Protein AF-A0A9N9KGU0-F1 (afdb_monomer)

InterPro domains:
  IPR001394 Peptidase C19, ubiquitin carboxyl-terminal hydrolase [PF00443] (7-53)
  IPR018200 Ubiquitin specific protease, conserved site [PS00973] (9-27)
  IPR028889 Ubiquitin specific protease UPS, catalytic domain [PS50235] (1-65)
  IPR038765 Papain-like cysteine pepti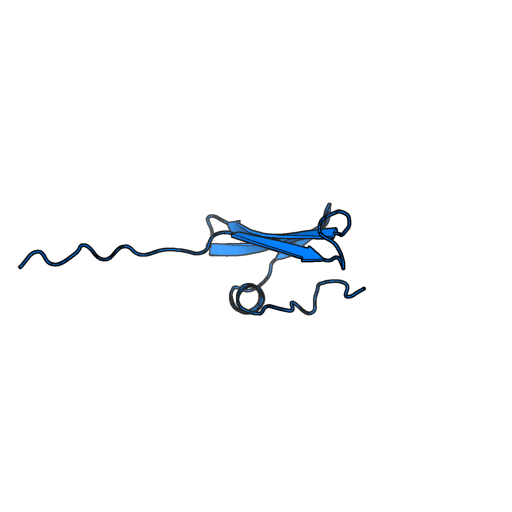dase superfamily [SSF54001] (7-55)

Sequence (65 aa):
QRVGKVIEYQLFGVVYHHGKSATGGHYTADILRYDDEWLHVDDTTITQISAEEVAILENPTQPTD

Solvent-accessible surface area (backbone atoms only — not comparable to full-atom values): 4391 Å² total; per-residue (Å²): 132,83,78,75,79,86,79,88,84,77,91,50,66,49,79,49,78,52,53,98,46,99,89,49,65,50,66,36,35,41,37,53,45,98,83,78,44,32,33,39,38,49,90,92,47,74,45,81,50,54,72,70,52,73,74,42,95,75,48,90,86,58,86,76,131

pLDDT: mean 84.59, std 14.39, range [50.06, 97.12]

Secondary structure (DSSP, 8-state):
---PPP------EEEEEEEEETTEEEEEEEEE-TTS-EEEEETTEEEEE-HHHHTSSS-TTS---

Structure (mmCIF, N/CA/C/O backbone):
data_AF-A0A9N9KGU0-F1
#
_entry.id   AF-A0A9N9KGU0-F1
#
loop_
_atom_site.group_PDB
_atom_site.id
_atom_site.type_symbol
_atom_site.label_atom_id
_atom_site.label_alt_id
_atom_site.label_comp_id
_atom_site.label_asym_id
_atom_site.label_entity_id
_atom_site.label_seq_id
_atom_site.pdbx_PDB_ins_code
_atom_site.Cartn_x
_atom_site.Cartn_y
_atom_site.Cartn_z
_atom_site.occupancy
_atom_site.B_iso_or_equiv
_atom_site.auth_seq_id
_atom_site.auth_comp_id
_atom_site.auth_asym_id
_atom_site.auth_atom_id
_atom_site.pdbx_PDB_model_num
ATOM 1 N N . GLN A 1 1 ? -35.165 14.489 16.561 1.00 50.06 1 GLN A N 1
ATOM 2 C CA . GLN A 1 1 ? -33.954 14.626 15.725 1.00 50.06 1 GLN A CA 1
ATOM 3 C C . GLN A 1 1 ? -33.364 13.234 15.538 1.00 50.06 1 GLN A C 1
ATOM 5 O O . GLN A 1 1 ? -33.134 12.569 16.538 1.00 50.06 1 GLN A O 1
ATOM 10 N N . ARG A 1 2 ? -33.199 12.738 14.302 1.00 57.28 2 ARG A N 1
ATOM 11 C CA . ARG A 1 2 ? -32.412 11.516 14.070 1.00 57.28 2 ARG A CA 1
ATOM 12 C C . ARG A 1 2 ? -30.947 11.918 14.198 1.00 57.28 2 ARG A C 1
ATOM 14 O O . ARG A 1 2 ? -30.454 12.635 13.336 1.00 57.28 2 ARG A O 1
ATOM 21 N N . VAL A 1 3 ? -30.285 11.510 15.276 1.00 65.88 3 VAL A N 1
ATOM 22 C CA . VAL A 1 3 ? -28.821 11.548 15.329 1.00 65.88 3 VAL A CA 1
ATOM 23 C C . VAL A 1 3 ? -28.362 10.585 14.237 1.00 65.88 3 VAL A C 1
ATOM 25 O O . VAL A 1 3 ? -28.647 9.390 14.312 1.00 65.88 3 VAL A O 1
ATOM 28 N N . GLY A 1 4 ? -27.793 11.113 13.153 1.00 75.00 4 GLY A N 1
ATOM 29 C CA . GLY A 1 4 ? -27.235 10.280 12.094 1.00 75.00 4 GLY A CA 1
ATOM 30 C C . GLY A 1 4 ? -26.162 9.387 12.705 1.00 75.00 4 GLY A C 1
ATOM 31 O O . GLY A 1 4 ? -25.281 9.888 13.399 1.00 75.00 4 GLY A O 1
ATOM 32 N N . LYS A 1 5 ? -26.266 8.070 12.505 1.00 81.94 5 LYS A N 1
ATOM 33 C CA . LYS A 1 5 ? -25.229 7.124 12.925 1.00 81.94 5 LYS A CA 1
ATOM 34 C C . LYS A 1 5 ? -23.902 7.576 12.309 1.00 81.94 5 LYS A C 1
ATOM 36 O O . LYS A 1 5 ? -23.829 7.719 11.091 1.00 81.94 5 LYS A O 1
ATOM 41 N N . VAL A 1 6 ? -22.886 7.797 13.140 1.00 85.00 6 VAL A N 1
ATOM 42 C CA . VAL A 1 6 ? -21.526 8.059 12.660 1.00 85.00 6 VAL A CA 1
ATOM 43 C C . VAL A 1 6 ? -21.032 6.789 11.970 1.00 85.00 6 VAL A C 1
ATOM 45 O O . VAL A 1 6 ? -21.121 5.698 12.536 1.00 85.00 6 VAL A O 1
ATOM 48 N N . ILE A 1 7 ? -20.604 6.924 10.716 1.00 91.75 7 ILE A N 1
ATOM 49 C CA . ILE A 1 7 ? -19.972 5.849 9.954 1.00 91.75 7 ILE A CA 1
ATOM 50 C C . ILE A 1 7 ? -18.482 6.151 9.949 1.00 91.75 7 ILE A C 1
ATOM 52 O O . ILE A 1 7 ? -18.064 7.175 9.411 1.00 91.75 7 ILE A O 1
ATOM 56 N N . GLU A 1 8 ? -17.711 5.273 10.574 1.00 91.88 8 GLU A N 1
ATOM 57 C CA . GLU A 1 8 ? -16.256 5.321 10.542 1.00 91.88 8 GLU A CA 1
ATOM 58 C C . GLU A 1 8 ? -15.770 4.572 9.302 1.00 91.88 8 GLU A C 1
ATOM 60 O O . GLU A 1 8 ? -16.223 3.462 9.013 1.0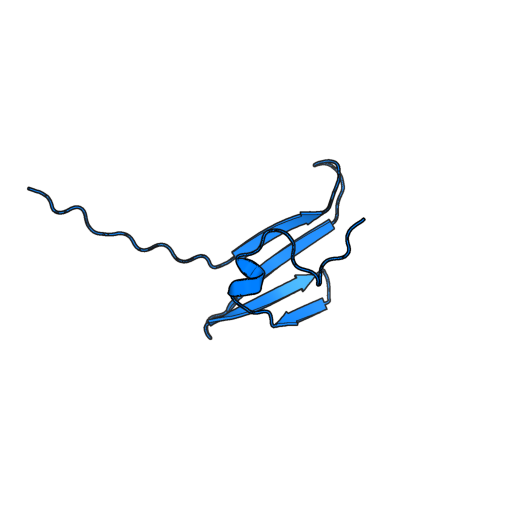0 91.88 8 GLU A O 1
ATOM 65 N N . TYR A 1 9 ? -14.879 5.210 8.549 1.00 92.06 9 TYR A N 1
ATOM 66 C CA . TYR A 1 9 ? -14.209 4.616 7.401 1.00 92.06 9 TYR A CA 1
ATOM 67 C C . TYR A 1 9 ? -12.749 4.393 7.760 1.00 92.06 9 TYR A C 1
ATOM 69 O O . TYR A 1 9 ? -12.114 5.268 8.347 1.00 92.06 9 TYR A O 1
ATOM 77 N N . GLN A 1 10 ? -12.224 3.242 7.364 1.00 91.12 10 GLN A N 1
ATOM 78 C CA . GLN A 1 10 ? -10.823 2.894 7.527 1.00 91.12 10 GLN A CA 1
ATOM 79 C C . GLN A 1 10 ? -10.211 2.687 6.146 1.00 91.12 10 GLN A C 1
ATOM 81 O O . GLN A 1 10 ? -10.759 1.955 5.318 1.00 91.12 10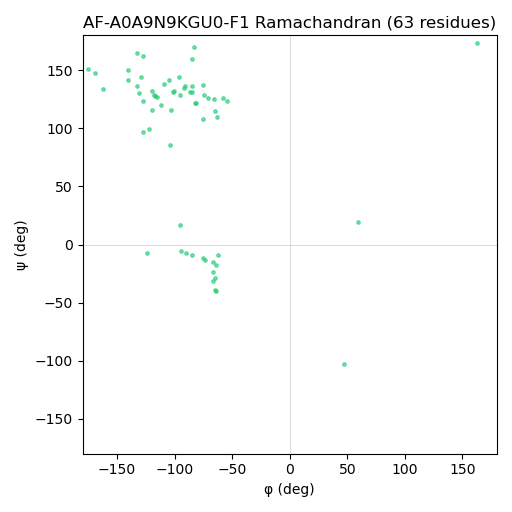 GLN A O 1
ATOM 86 N N . LEU A 1 11 ? -9.084 3.351 5.895 1.00 93.62 11 LEU A N 1
ATOM 87 C CA . LEU A 1 11 ? -8.272 3.082 4.717 1.00 93.62 11 LEU A CA 1
ATOM 88 C C . LEU A 1 11 ? -7.602 1.717 4.899 1.00 93.62 11 LEU A C 1
ATOM 90 O O . LEU A 1 11 ? -6.951 1.490 5.912 1.00 93.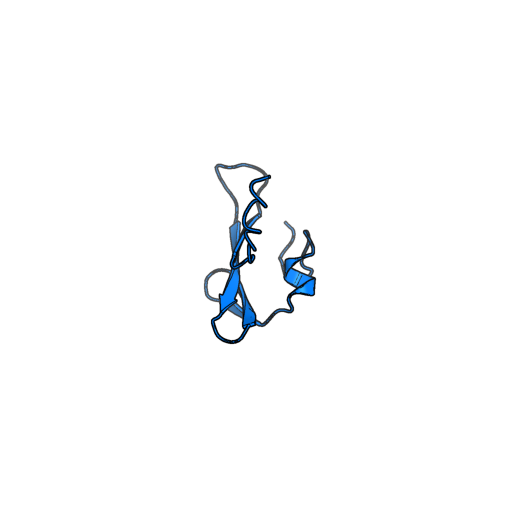62 11 LEU A O 1
ATOM 94 N N . PHE A 1 12 ? -7.769 0.823 3.926 1.00 95.12 12 PHE A N 1
ATOM 95 C CA . PHE A 1 12 ? -7.180 -0.521 3.958 1.00 95.12 12 PHE A CA 1
ATOM 96 C C . PHE A 1 12 ? -6.306 -0.824 2.737 1.00 95.12 12 PHE A C 1
ATOM 98 O O . PHE A 1 12 ? -5.662 -1.870 2.680 1.00 95.12 12 PHE A O 1
ATOM 105 N N . GLY A 1 13 ? -6.298 0.068 1.746 1.00 95.69 13 GLY A N 1
ATOM 106 C CA . GLY A 1 13 ? -5.475 -0.100 0.567 1.00 95.69 13 GLY A CA 1
ATOM 107 C C . GLY A 1 13 ? -5.420 1.142 -0.310 1.00 95.69 13 GLY A C 1
ATOM 108 O O . GLY A 1 13 ? -6.403 1.881 -0.416 1.00 95.69 13 GLY A O 1
ATOM 109 N N . VAL A 1 14 ? -4.274 1.336 -0.952 1.00 94.88 14 VAL A N 1
ATOM 110 C CA . VAL A 1 14 ? -4.019 2.383 -1.945 1.00 94.88 14 VAL A CA 1
ATOM 111 C C . VAL A 1 14 ? -3.349 1.731 -3.147 1.00 94.88 14 VAL A C 1
ATOM 113 O O . VAL A 1 14 ? -2.470 0.894 -2.981 1.00 94.88 14 VAL A O 1
ATOM 116 N N . VAL A 1 15 ? -3.769 2.093 -4.359 1.00 93.75 15 VAL A N 1
ATOM 117 C CA . VAL A 1 15 ? -3.114 1.665 -5.602 1.00 93.75 15 VAL A CA 1
ATOM 118 C C . VAL A 1 15 ? -2.538 2.897 -6.273 1.00 93.75 15 VAL A C 1
ATOM 120 O O . VAL A 1 15 ? -3.264 3.862 -6.524 1.00 93.75 15 VAL A O 1
ATOM 123 N N . TYR A 1 16 ? -1.252 2.838 -6.589 1.00 91.19 16 TYR A N 1
ATOM 124 C CA . TYR A 1 16 ? -0.528 3.902 -7.269 1.00 91.19 16 TYR A CA 1
ATOM 125 C C . TYR A 1 16 ? -0.286 3.507 -8.715 1.00 91.19 16 TYR A C 1
ATOM 127 O O . TYR A 1 16 ? 0.009 2.350 -9.017 1.00 91.19 16 TYR A O 1
ATOM 135 N N . HIS A 1 17 ? -0.397 4.488 -9.603 1.00 90.25 17 HIS A N 1
ATOM 136 C CA . HIS A 1 17 ? -0.014 4.357 -10.999 1.00 90.25 17 HIS A CA 1
ATOM 137 C C . HIS A 1 17 ? 1.206 5.232 -11.262 1.00 90.25 17 HIS A C 1
ATOM 139 O O . HIS A 1 17 ? 1.152 6.451 -11.115 1.00 90.25 17 HIS A O 1
ATOM 145 N N . HIS A 1 18 ? 2.280 4.586 -11.690 1.00 85.88 18 HIS A N 1
ATOM 146 C CA . HIS A 1 18 ? 3.552 5.185 -12.064 1.00 85.88 18 HIS A CA 1
ATOM 147 C C . HIS A 1 18 ? 3.653 5.193 -13.579 1.00 85.88 18 HIS A C 1
ATOM 149 O O . HIS A 1 18 ? 4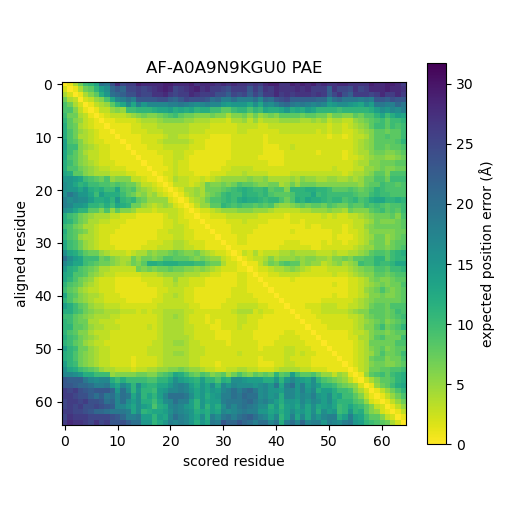.147 4.255 -14.203 1.00 85.88 18 HIS A O 1
ATOM 155 N N . GLY A 1 19 ? 3.105 6.219 -14.214 1.00 85.38 19 GLY A N 1
ATOM 156 C CA . GLY A 1 19 ? 3.212 6.339 -15.657 1.00 85.38 19 GLY A CA 1
ATOM 157 C C . GLY A 1 19 ? 2.627 7.631 -16.187 1.00 85.38 19 GLY A C 1
ATOM 158 O O . GLY A 1 19 ? 1.677 8.192 -15.651 1.00 85.38 19 GLY A O 1
ATOM 159 N N . LYS A 1 20 ? 3.174 8.092 -17.311 1.00 82.12 20 LYS A N 1
ATOM 160 C CA . LYS A 1 20 ? 2.726 9.327 -17.977 1.00 82.12 20 LYS A CA 1
ATOM 161 C C . LYS A 1 20 ? 1.383 9.172 -18.699 1.00 82.12 20 LYS A C 1
ATOM 163 O O . LYS A 1 20 ? 0.798 10.167 -19.117 1.00 82.12 20 LYS A O 1
ATOM 168 N N . SER A 1 21 ? 0.908 7.940 -18.897 1.00 84.19 21 SER A N 1
ATOM 169 C CA . SER A 1 21 ? -0.340 7.647 -19.610 1.00 84.19 21 SER A CA 1
ATOM 170 C C . SER A 1 21 ? -1.111 6.514 -18.944 1.00 84.19 21 SER A C 1
ATOM 172 O O . SER A 1 21 ? -0.510 5.582 -18.430 1.00 84.19 21 SER A O 1
ATOM 174 N N . ALA A 1 22 ? -2.440 6.520 -19.037 1.00 78.00 22 ALA A N 1
ATOM 175 C CA . ALA A 1 22 ? -3.264 5.425 -18.516 1.00 78.00 22 ALA A CA 1
ATOM 176 C C . ALA A 1 22 ? -3.079 4.091 -19.276 1.00 78.00 22 ALA A C 1
ATOM 178 O O . ALA A 1 22 ? -3.510 3.046 -18.805 1.00 78.00 22 ALA A O 1
ATOM 179 N N . THR A 1 23 ? -2.466 4.117 -20.465 1.00 81.38 23 THR A N 1
ATOM 180 C CA . THR A 1 23 ? -2.217 2.931 -21.303 1.00 81.38 23 THR A CA 1
ATOM 181 C C . THR A 1 23 ? -0.880 2.247 -21.017 1.00 81.38 23 THR A C 1
ATOM 183 O O . THR A 1 23 ? -0.615 1.190 -21.584 1.00 81.38 23 THR A O 1
ATOM 186 N N . GLY A 1 24 ? -0.023 2.843 -20.183 1.00 83.25 24 GLY A N 1
ATOM 187 C CA . GLY A 1 24 ? 1.289 2.296 -19.848 1.00 83.25 24 GLY A CA 1
ATOM 188 C C . GLY A 1 24 ? 1.865 2.921 -18.582 1.00 83.25 24 GLY A C 1
ATOM 189 O O . GLY A 1 24 ? 1.830 4.137 -18.410 1.00 83.25 24 GLY A O 1
ATOM 190 N N . GLY A 1 25 ? 2.391 2.080 -17.701 1.00 87.62 25 GLY A N 1
ATOM 191 C CA . GLY A 1 25 ? 3.001 2.467 -16.436 1.00 87.62 25 GLY A CA 1
ATOM 192 C C . GLY A 1 25 ? 3.104 1.272 -15.499 1.00 87.62 25 GLY A C 1
ATOM 193 O O . GLY A 1 25 ? 2.591 0.194 -15.805 1.00 87.62 25 GLY A O 1
ATOM 194 N N . HIS A 1 26 ? 3.768 1.486 -14.375 1.00 90.56 26 HIS A N 1
ATOM 195 C CA . HIS A 1 26 ? 3.921 0.507 -13.312 1.00 90.56 26 HIS A CA 1
ATOM 196 C C . HIS A 1 26 ? 2.867 0.721 -12.228 1.00 90.56 26 HIS A C 1
ATOM 198 O O . HIS A 1 26 ? 2.482 1.855 -11.952 1.00 90.56 26 HIS A O 1
ATOM 204 N N . TYR A 1 27 ? 2.369 -0.353 -11.627 1.00 91.38 27 TYR A N 1
ATOM 205 C CA . TYR A 1 27 ? 1.383 -0.264 -10.554 1.00 91.38 27 TYR A CA 1
ATOM 206 C C . TYR A 1 27 ? 1.951 -0.888 -9.293 1.00 91.38 27 TYR A C 1
ATOM 208 O O . TYR A 1 27 ? 2.441 -2.011 -9.311 1.00 91.38 27 TYR A O 1
ATOM 216 N N . THR A 1 28 ? 1.824 -0.163 -8.190 1.00 93.69 28 THR A N 1
ATOM 217 C CA . THR A 1 28 ? 2.193 -0.652 -6.855 1.00 93.69 28 THR A CA 1
ATOM 218 C C . THR A 1 28 ? 1.014 -0.450 -5.917 1.00 93.69 28 THR A C 1
ATOM 220 O O . THR A 1 28 ? 0.093 0.317 -6.227 1.00 93.69 28 THR A O 1
ATOM 223 N N . ALA A 1 29 ? 1.016 -1.141 -4.784 1.00 94.88 29 ALA A N 1
ATOM 224 C CA . ALA A 1 29 ? -0.063 -1.026 -3.815 1.00 94.88 29 ALA A CA 1
ATOM 225 C C . ALA A 1 29 ? 0.451 -1.024 -2.380 1.00 94.88 29 ALA A C 1
ATOM 227 O O . ALA A 1 29 ? 1.324 -1.816 -2.040 1.00 94.88 29 ALA A O 1
ATOM 228 N N . ASP A 1 30 ? -0.169 -0.202 -1.540 1.00 95.88 30 ASP A N 1
ATOM 229 C CA . ASP A 1 30 ? -0.044 -0.300 -0.089 1.00 95.88 30 ASP A CA 1
ATOM 230 C C . ASP A 1 30 ? -1.289 -0.988 0.454 1.00 95.88 30 ASP A C 1
ATOM 232 O O . ASP A 1 30 ? -2.406 -0.623 0.080 1.00 95.88 30 ASP A O 1
ATOM 236 N N . ILE A 1 31 ? -1.122 -1.992 1.313 1.00 96.69 31 ILE A N 1
ATOM 237 C CA . ILE A 1 31 ? -2.225 -2.799 1.847 1.00 96.69 31 ILE A CA 1
ATOM 238 C C . ILE A 1 31 ? -2.098 -2.895 3.366 1.00 96.69 31 ILE A C 1
ATOM 240 O O . ILE A 1 31 ? -1.039 -3.257 3.878 1.00 96.69 31 ILE A O 1
ATOM 244 N N . LEU A 1 32 ? -3.196 -2.618 4.073 1.00 97.12 32 LEU A N 1
ATOM 245 C CA . LEU A 1 32 ? -3.299 -2.818 5.515 1.00 97.12 32 LEU A CA 1
ATOM 246 C C . LEU A 1 32 ? -3.614 -4.286 5.808 1.00 97.12 32 LEU A C 1
ATOM 248 O O . LEU A 1 32 ? -4.634 -4.821 5.357 1.00 97.12 32 LEU A O 1
ATOM 252 N N . ARG A 1 33 ? -2.747 -4.945 6.574 1.00 93.56 33 ARG A N 1
ATOM 253 C CA . ARG A 1 33 ? -2.991 -6.293 7.087 1.00 93.56 33 ARG A CA 1
ATOM 254 C C . ARG A 1 33 ? -3.830 -6.283 8.366 1.00 93.56 33 ARG A C 1
ATOM 256 O O . ARG A 1 33 ? -4.086 -5.258 8.984 1.00 93.56 33 ARG A O 1
ATOM 263 N N . TYR A 1 34 ? -4.267 -7.479 8.759 1.00 88.00 34 TYR A N 1
ATOM 264 C CA . TYR A 1 34 ? -5.090 -7.722 9.948 1.00 88.00 34 TYR A CA 1
ATOM 265 C C . TYR A 1 34 ? -4.392 -7.375 11.281 1.00 88.00 34 TYR A C 1
ATOM 267 O O . TYR A 1 34 ? -5.055 -7.249 12.304 1.00 88.00 34 TYR A O 1
ATOM 275 N N . ASP A 1 35 ? -3.068 -7.249 11.281 1.00 89.75 35 ASP A N 1
ATOM 276 C CA . ASP A 1 35 ? -2.221 -6.885 12.423 1.00 89.75 35 ASP A CA 1
ATOM 277 C C . ASP A 1 35 ? -1.899 -5.378 12.485 1.00 89.75 35 ASP A C 1
ATOM 279 O O . ASP A 1 35 ? -0.983 -4.981 13.199 1.00 89.75 35 ASP A O 1
ATOM 283 N N . ASP A 1 36 ? -2.658 -4.546 11.762 1.00 90.25 36 ASP A N 1
ATOM 284 C CA . ASP A 1 36 ? -2.439 -3.101 11.608 1.00 90.25 36 ASP A CA 1
ATOM 285 C C . ASP A 1 36 ? -1.070 -2.736 10.988 1.00 90.25 36 ASP A C 1
ATOM 287 O O . ASP A 1 36 ? -0.615 -1.593 11.079 1.00 90.25 36 ASP A O 1
ATOM 291 N N . GLU A 1 37 ? -0.419 -3.685 10.305 1.00 94.88 37 GLU A N 1
ATOM 292 C CA . GLU A 1 37 ? 0.809 -3.438 9.548 1.00 94.88 37 GLU A CA 1
ATOM 293 C C . GLU A 1 37 ? 0.507 -3.068 8.094 1.00 94.88 37 GLU A C 1
ATOM 295 O O . GLU A 1 37 ? -0.301 -3.711 7.415 1.00 94.88 37 GLU A O 1
ATOM 300 N N . TRP A 1 38 ? 1.205 -2.053 7.587 1.00 96.50 38 TRP A N 1
ATOM 301 C CA . TRP A 1 38 ? 1.154 -1.693 6.177 1.00 96.50 38 TRP A CA 1
ATOM 302 C C . TRP A 1 38 ? 2.255 -2.398 5.397 1.00 96.50 38 TRP A C 1
ATOM 304 O O . TRP A 1 38 ? 3.419 -2.432 5.802 1.00 96.50 38 TRP A O 1
ATOM 314 N N . LEU A 1 39 ? 1.875 -2.948 4.248 1.00 95.94 39 LEU A N 1
ATOM 315 C CA . LEU A 1 39 ? 2.789 -3.567 3.300 1.00 95.94 39 LEU A CA 1
ATOM 316 C C . LEU A 1 39 ? 2.760 -2.807 1.982 1.00 95.94 39 LEU A C 1
ATOM 318 O O . LEU A 1 39 ? 1.688 -2.653 1.401 1.00 95.94 39 LEU A O 1
ATOM 322 N N . HIS A 1 40 ? 3.934 -2.423 1.496 1.00 95.38 40 HIS A N 1
ATOM 323 C CA . HIS A 1 40 ? 4.143 -1.994 0.123 1.00 95.38 40 HIS A CA 1
ATOM 324 C C . HIS A 1 40 ? 4.382 -3.214 -0.767 1.00 95.38 40 HIS A C 1
ATOM 326 O O . HIS A 1 40 ? 5.201 -4.080 -0.445 1.00 95.38 40 HIS A O 1
ATOM 332 N N . VAL A 1 41 ? 3.666 -3.282 -1.883 1.00 95.81 41 VAL A N 1
ATOM 333 C CA . VAL A 1 4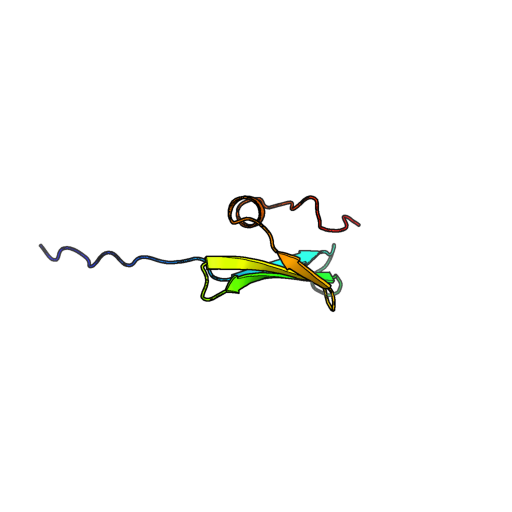1 ? 3.737 -4.359 -2.868 1.00 95.81 41 VAL A CA 1
ATOM 334 C C . VAL A 1 41 ? 4.158 -3.774 -4.210 1.00 95.81 41 VAL A C 1
ATOM 336 O O . VAL A 1 41 ? 3.417 -3.005 -4.829 1.00 95.81 41 VAL A O 1
ATOM 339 N N . ASP A 1 42 ? 5.335 -4.199 -4.657 1.00 94.56 42 ASP A N 1
ATOM 340 C CA . ASP A 1 42 ? 5.947 -3.858 -5.937 1.00 94.56 42 ASP A CA 1
ATOM 341 C C . ASP A 1 42 ? 6.341 -5.155 -6.661 1.00 94.56 42 ASP A C 1
ATOM 343 O O . ASP A 1 42 ? 7.367 -5.770 -6.360 1.00 94.56 42 ASP A O 1
ATOM 347 N N . ASP A 1 43 ? 5.480 -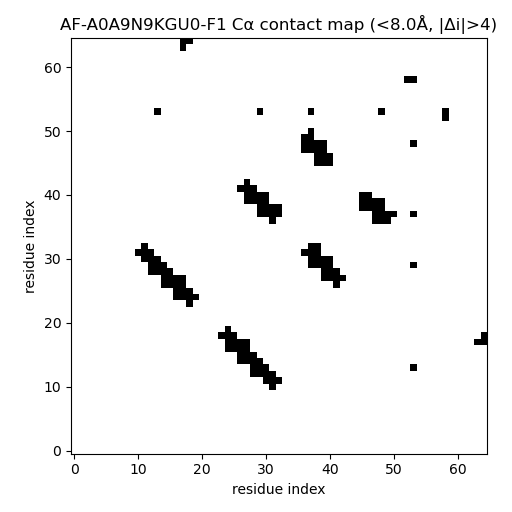5.615 -7.573 1.00 94.38 43 ASP A N 1
ATOM 348 C CA . ASP A 1 43 ? 5.575 -6.908 -8.257 1.00 94.38 43 ASP A CA 1
ATOM 349 C C . ASP A 1 43 ? 5.852 -8.082 -7.297 1.00 94.38 43 ASP A C 1
ATOM 351 O O . ASP A 1 43 ? 4.955 -8.579 -6.613 1.00 94.38 43 ASP A O 1
ATOM 355 N N . THR A 1 44 ? 7.094 -8.568 -7.256 1.00 95.44 44 THR A N 1
ATOM 356 C CA . THR A 1 44 ? 7.525 -9.684 -6.401 1.00 95.44 44 THR A CA 1
ATOM 357 C C . THR A 1 44 ? 8.124 -9.234 -5.069 1.00 95.44 44 THR A C 1
ATOM 359 O O . THR A 1 44 ? 8.461 -10.073 -4.232 1.00 95.44 44 THR A O 1
ATOM 362 N N . THR A 1 45 ? 8.300 -7.929 -4.886 1.00 94.69 45 THR A N 1
ATOM 363 C CA . THR A 1 45 ? 8.888 -7.308 -3.702 1.00 94.69 45 THR A CA 1
ATOM 364 C C . THR A 1 45 ? 7.781 -6.875 -2.754 1.00 94.69 45 THR A C 1
ATOM 366 O O . THR A 1 45 ? 6.840 -6.186 -3.139 1.00 94.69 45 THR A O 1
ATOM 369 N N . ILE A 1 46 ? 7.901 -7.286 -1.493 1.00 95.12 46 ILE A N 1
ATOM 370 C CA . ILE A 1 46 ? 6.977 -6.906 -0.427 1.00 95.12 46 ILE A CA 1
ATOM 371 C C . ILE A 1 46 ? 7.805 -6.352 0.724 1.00 95.12 46 ILE A C 1
ATOM 373 O O . ILE A 1 46 ? 8.691 -7.044 1.235 1.00 95.12 46 ILE A O 1
ATOM 377 N N . THR A 1 47 ? 7.516 -5.123 1.137 1.00 95.12 47 THR A N 1
ATOM 378 C CA . THR A 1 47 ? 8.212 -4.448 2.240 1.00 95.12 47 THR A CA 1
ATOM 379 C C . THR A 1 47 ? 7.214 -3.887 3.238 1.00 95.12 47 THR A C 1
ATOM 381 O O . THR A 1 47 ? 6.139 -3.428 2.868 1.00 95.12 47 THR A O 1
ATOM 384 N N . GLN A 1 48 ? 7.557 -3.927 4.521 1.00 95.38 48 GLN A N 1
ATOM 385 C CA . GLN A 1 48 ? 6.766 -3.265 5.554 1.00 95.38 48 GLN A CA 1
ATOM 386 C C . GLN A 1 48 ? 7.013 -1.755 5.498 1.00 95.38 48 GLN A C 1
ATOM 388 O O . GLN A 1 48 ? 8.162 -1.333 5.358 1.00 95.38 48 GLN A O 1
ATOM 393 N N . ILE A 1 49 ? 5.946 -0.970 5.621 1.00 94.44 49 ILE A N 1
ATOM 394 C CA . ILE A 1 49 ? 5.978 0.497 5.670 1.00 94.44 49 ILE A CA 1
ATOM 395 C C . ILE A 1 49 ? 5.119 1.004 6.833 1.00 94.44 49 ILE A C 1
ATOM 397 O O . ILE A 1 49 ? 4.327 0.264 7.421 1.00 94.44 49 ILE A O 1
ATOM 401 N N . SER A 1 50 ? 5.290 2.271 7.188 1.00 93.75 50 SER A N 1
ATOM 402 C CA . SER A 1 50 ? 4.480 2.951 8.202 1.00 93.75 50 SER A CA 1
ATOM 403 C C . SER A 1 50 ? 3.173 3.512 7.629 1.00 93.75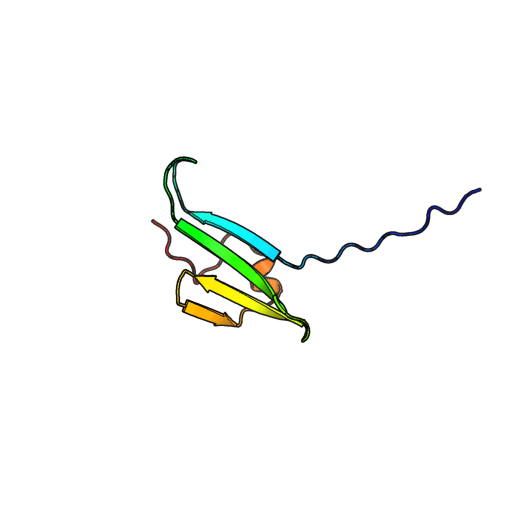 50 SER A C 1
ATOM 405 O O . SER A 1 50 ? 3.046 3.754 6.429 1.00 93.75 50 SER A O 1
ATOM 407 N N . ALA A 1 51 ? 2.188 3.770 8.496 1.00 92.62 51 ALA A N 1
ATOM 408 C CA . ALA A 1 51 ? 0.950 4.441 8.088 1.00 92.62 51 ALA A CA 1
ATOM 409 C C . ALA A 1 51 ? 1.209 5.886 7.621 1.00 92.62 51 ALA A C 1
ATOM 411 O O . ALA A 1 51 ? 0.487 6.408 6.772 1.00 92.62 51 ALA A O 1
ATOM 412 N N . GLU A 1 52 ? 2.249 6.527 8.159 1.00 92.25 52 GLU A N 1
ATOM 413 C CA . GLU A 1 52 ? 2.714 7.844 7.738 1.00 92.25 52 GLU A CA 1
ATOM 414 C C . GLU A 1 52 ? 3.224 7.832 6.293 1.00 92.25 52 GLU A C 1
ATOM 416 O O . GLU A 1 52 ? 2.917 8.756 5.546 1.00 92.25 52 GLU A O 1
ATOM 421 N N . GLU A 1 53 ? 3.945 6.786 5.877 1.00 90.25 53 GLU A N 1
ATOM 422 C CA . GLU A 1 53 ? 4.397 6.624 4.487 1.00 90.25 53 GLU A CA 1
ATOM 423 C C . GLU A 1 53 ? 3.220 6.454 3.519 1.00 90.25 53 GLU A C 1
ATOM 425 O O . GLU A 1 53 ? 3.226 7.066 2.456 1.00 90.25 53 GLU A O 1
ATOM 430 N N . VAL A 1 54 ? 2.172 5.722 3.913 1.00 91.25 54 VAL A N 1
ATOM 431 C CA . VAL A 1 54 ? 0.933 5.569 3.117 1.00 91.25 54 VAL A CA 1
ATOM 432 C C . VAL A 1 54 ? 0.163 6.885 2.990 1.00 91.25 54 VAL A C 1
ATOM 434 O O . VAL A 1 54 ? -0.520 7.135 1.998 1.00 91.25 54 VAL A O 1
ATOM 437 N N . ALA A 1 55 ? 0.245 7.748 4.004 1.00 89.06 55 ALA A N 1
ATOM 438 C CA . ALA A 1 55 ? -0.437 9.039 4.004 1.00 89.06 55 ALA A CA 1
ATOM 439 C C . ALA A 1 55 ? 0.243 10.090 3.104 1.00 89.06 55 ALA A C 1
ATOM 441 O O . ALA A 1 55 ? -0.346 11.149 2.858 1.00 89.06 55 ALA A O 1
ATOM 442 N N . ILE A 1 56 ? 1.464 9.830 2.623 1.00 82.75 56 ILE A N 1
ATOM 443 C CA . ILE A 1 56 ? 2.231 10.741 1.770 1.00 82.75 56 ILE A CA 1
ATOM 444 C C . ILE A 1 56 ? 2.113 10.290 0.308 1.00 82.75 56 ILE A C 1
ATOM 446 O O . ILE A 1 56 ? 2.297 9.129 -0.024 1.00 82.75 56 ILE A O 1
ATOM 450 N N . LEU A 1 57 ? 1.818 11.238 -0.586 1.00 63.44 57 LEU A N 1
ATOM 451 C CA . LEU A 1 57 ? 1.607 10.974 -2.018 1.00 63.44 57 LEU A CA 1
ATOM 452 C C . LEU A 1 57 ? 2.866 10.514 -2.772 1.00 63.44 57 LEU A C 1
ATOM 454 O O . LEU A 1 57 ? 2.730 9.874 -3.809 1.00 63.44 57 LEU A O 1
ATOM 458 N N . GLU A 1 58 ? 4.062 10.843 -2.280 1.00 62.41 58 GLU A N 1
ATOM 459 C CA . GLU A 1 58 ? 5.334 10.412 -2.867 1.00 62.41 58 GLU A CA 1
ATOM 460 C C . GLU A 1 58 ? 6.149 9.646 -1.827 1.00 62.41 58 GLU A C 1
ATOM 462 O O . GLU A 1 58 ? 6.777 10.238 -0.944 1.00 62.41 58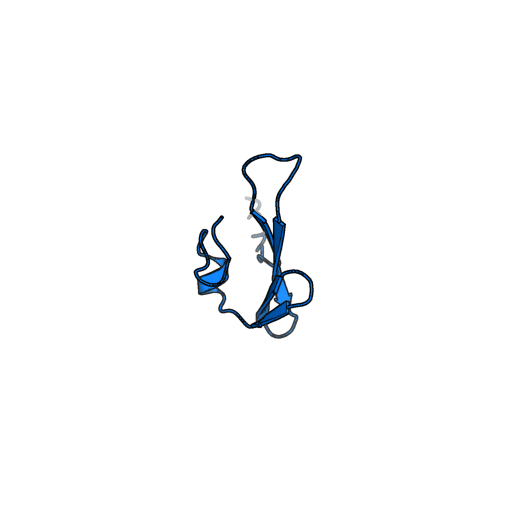 GLU A O 1
ATOM 467 N N . ASN A 1 59 ? 6.109 8.317 -1.910 1.00 55.66 59 ASN A N 1
ATOM 468 C CA . ASN A 1 59 ? 6.879 7.460 -1.024 1.00 55.66 59 ASN A CA 1
ATOM 469 C C . ASN A 1 59 ? 8.326 7.350 -1.557 1.00 55.66 59 ASN A C 1
ATOM 471 O O . ASN A 1 59 ? 8.517 6.905 -2.691 1.00 55.66 59 ASN A O 1
ATOM 475 N N . PRO A 1 60 ? 9.364 7.724 -0.781 1.00 54.59 60 PRO A N 1
ATOM 476 C CA . PRO A 1 60 ? 10.764 7.709 -1.226 1.00 54.59 60 PRO A CA 1
ATOM 477 C C . PRO A 1 60 ? 11.313 6.322 -1.600 1.00 54.59 60 PRO A C 1
ATOM 479 O O . PRO A 1 60 ? 12.427 6.229 -2.112 1.00 54.59 60 PRO A O 1
ATOM 482 N N . THR A 1 61 ? 10.568 5.247 -1.333 1.00 52.25 61 THR A N 1
ATOM 483 C CA . THR A 1 61 ? 10.910 3.884 -1.765 1.00 52.25 61 THR A CA 1
ATOM 484 C C . THR A 1 61 ? 10.455 3.549 -3.188 1.00 52.25 61 THR A C 1
ATOM 486 O O . THR A 1 61 ? 10.880 2.522 -3.714 1.00 52.25 61 THR A O 1
ATOM 489 N N . GLN A 1 62 ? 9.659 4.402 -3.843 1.00 57.28 62 GLN A N 1
ATOM 490 C CA . GLN A 1 62 ? 9.226 4.171 -5.221 1.00 57.28 62 GLN A CA 1
ATOM 491 C C . GLN A 1 62 ? 10.261 4.680 -6.239 1.00 57.28 62 GLN A C 1
ATOM 493 O O . GLN A 1 62 ? 10.775 5.794 -6.097 1.00 57.28 62 GLN A O 1
ATOM 498 N N . PRO A 1 63 ? 10.561 3.904 -7.298 1.00 52.75 63 PRO A N 1
ATOM 499 C CA . PRO A 1 63 ? 11.344 4.406 -8.413 1.00 52.75 63 PRO A CA 1
ATOM 500 C C . PRO A 1 63 ? 10.557 5.514 -9.116 1.00 52.75 63 PRO A C 1
ATOM 502 O O . PRO A 1 63 ? 9.500 5.272 -9.695 1.00 52.75 63 PRO A O 1
ATOM 505 N N . THR A 1 64 ? 11.076 6.738 -9.073 1.00 53.78 64 THR A N 1
ATOM 506 C CA . THR A 1 64 ? 10.645 7.792 -9.990 1.00 53.78 64 THR A CA 1
ATOM 507 C C . THR A 1 64 ? 11.247 7.498 -11.362 1.00 53.78 64 THR A C 1
ATOM 509 O O . THR A 1 64 ? 12.460 7.293 -11.447 1.00 53.78 64 THR A O 1
ATOM 512 N N . ASP A 1 65 ? 10.423 7.481 -12.411 1.00 50.66 65 ASP A N 1
ATOM 513 C CA . ASP A 1 65 ? 10.896 7.534 -13.806 1.00 50.66 65 ASP A CA 1
ATOM 514 C C . ASP A 1 65 ? 11.927 8.658 -14.038 1.00 50.66 65 ASP A C 1
ATOM 516 O O . ASP A 1 65 ? 11.726 9.778 -13.504 1.00 50.66 65 ASP A O 1
#

Foldseek 3Di:
DPPPPDDDDDDAKDKDFQDPDPVDTFIWMWGQDPVRWIWIGGPVDIDTDDPVQVVDPDRPPDDHD

Mean predicted aligned error: 7.1 Å

Organism: NCBI:txid1348616

Nearest PDB structures (foldseek):
  6iik-assembly1_A  TM=8.609E-01  e=1.858E-02  Homo sapiens
  6iim-assembly1_A  TM=8.618E-01  e=1.858E-02  Homo sapiens
  6iik-assembly1_B  TM=8.547E-01  e=2.096E-02  Homo sapiens
  7w3h-assembly1_x  TM=8.146E-01  e=2.512E-02  Homo sapiens
  9fci-assembly1_D  TM=8.777E-01  e=4.067E-02  Homo sapiens

Radius of gyration: 15.43 Å; Cα contacts (8 Å, |Δi|>4): 77; chains: 1; bounding box: 45×24×37 Å